Protein AF-A0A3N6TMF3-F1 (afdb_monomer_lite)

Radius of gyration: 13.36 Å; chains: 1; bounding box: 38×24×32 Å

pLDDT: mean 80.08, std 12.02, range [42.62, 94.12]

Foldseek 3Di:
DDADPLLVVQVVQCVVVVQAQQGDGDPVNLVSLLPDPPSVVSVVVCVVVRNHPPDPPNVVVSVVVNVVVCCVPVVVVPD

Sequence (79 aa):
MYLSSLAHRVMLIAAEHNVQAGQVLPERAFDLFLTEEGAGDALMELYLDGLLEEVPHEVDILTKKGFEYIQRHCAVLEV

Organism: NCBI:txid69224

Secondary structure (DSSP, 8-state):
-PPPHHHHHHHHHHHHTTPPTTSPPPHHHHHHHHHSTTHHHHHHHHHHTTSS-SSSHHHHHHHHHHHHHHHHHHTT---

Structure (mmCIF, N/CA/C/O backbone):
data_AF-A0A3N6TMF3-F1
#
_entry.id   AF-A0A3N6TMF3-F1
#
loop_
_atom_site.group_PDB
_atom_site.id
_atom_site.type_symbol
_atom_site.label_atom_id
_atom_site.label_alt_id
_atom_site.label_comp_id
_atom_site.label_asym_id
_atom_site.label_entity_id
_atom_site.label_seq_id
_atom_site.pdbx_PDB_ins_code
_atom_site.Cartn_x
_atom_site.Cartn_y
_atom_site.Cartn_z
_atom_site.occupancy
_atom_site.B_iso_or_equiv
_atom_site.auth_seq_id
_atom_site.auth_comp_id
_atom_site.auth_asym_id
_atom_site.auth_atom_id
_atom_site.pdbx_PDB_model_num
ATOM 1 N N . MET A 1 1 ? -16.657 9.821 -2.020 1.00 55.88 1 MET A N 1
ATOM 2 C CA . MET A 1 1 ? -15.561 9.793 -3.008 1.00 55.88 1 MET A CA 1
ATOM 3 C C . MET A 1 1 ? -15.485 8.362 -3.520 1.00 55.88 1 MET A C 1
ATOM 5 O O . MET A 1 1 ? -15.652 7.467 -2.703 1.00 55.88 1 MET A O 1
ATOM 9 N N . TYR A 1 2 ? -15.395 8.123 -4.830 1.00 76.25 2 TYR A N 1
ATOM 10 C CA . TYR A 1 2 ? -15.205 6.755 -5.327 1.00 76.25 2 TYR A CA 1
ATOM 11 C C . TYR A 1 2 ? -13.714 6.447 -5.247 1.00 76.25 2 TYR A C 1
ATOM 13 O O . TYR A 1 2 ? -12.930 7.186 -5.829 1.00 76.25 2 TYR A O 1
ATOM 21 N N . LEU A 1 3 ? -13.348 5.414 -4.492 1.00 82.94 3 LEU A N 1
ATOM 22 C CA . LEU A 1 3 ? -11.973 4.930 -4.429 1.00 82.94 3 LEU A CA 1
ATOM 23 C C . LEU A 1 3 ? -11.611 4.264 -5.754 1.00 82.94 3 LEU A C 1
ATOM 25 O O . LEU A 1 3 ? -12.436 3.560 -6.349 1.00 82.94 3 LEU A O 1
ATOM 29 N N . SER A 1 4 ? -10.369 4.440 -6.186 1.00 90.44 4 SER A N 1
ATOM 30 C CA . SER A 1 4 ? -9.770 3.634 -7.239 1.00 90.44 4 SER A CA 1
ATOM 31 C C . SER A 1 4 ? -9.857 2.145 -6.893 1.00 90.44 4 SER A C 1
ATOM 33 O O . SER A 1 4 ? -9.920 1.737 -5.727 1.00 90.44 4 SER A O 1
ATOM 35 N N . SER A 1 5 ? -9.828 1.299 -7.924 1.00 92.12 5 SER A N 1
ATOM 36 C CA . SER A 1 5 ? -9.836 -0.157 -7.736 1.00 92.12 5 SER A CA 1
ATOM 37 C C . SER A 1 5 ? -8.674 -0.629 -6.849 1.00 92.12 5 SER A C 1
ATOM 39 O O . SER A 1 5 ? -8.838 -1.580 -6.084 1.00 92.12 5 SER A O 1
ATOM 41 N N . LEU A 1 6 ? -7.514 0.034 -6.934 1.00 92.94 6 LEU A N 1
ATOM 42 C CA . LEU A 1 6 ? -6.339 -0.281 -6.126 1.00 92.94 6 LEU A CA 1
ATOM 43 C C . LEU A 1 6 ? -6.543 0.130 -4.661 1.00 92.94 6 LEU A C 1
ATOM 45 O O . LEU A 1 6 ? -6.392 -0.718 -3.781 1.00 92.94 6 LEU A O 1
ATOM 49 N N . ALA A 1 7 ? -6.971 1.369 -4.390 1.00 91.25 7 ALA A N 1
ATOM 50 C CA . ALA A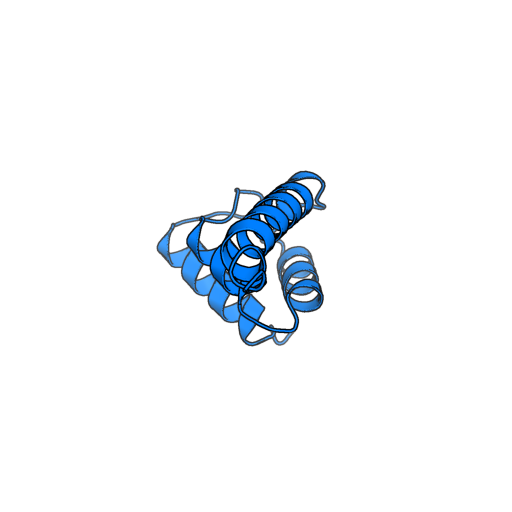 1 7 ? -7.262 1.821 -3.026 1.00 91.25 7 ALA A CA 1
ATOM 51 C C . ALA A 1 7 ? -8.340 0.956 -2.358 1.00 91.25 7 ALA A C 1
ATOM 53 O O . ALA A 1 7 ? -8.166 0.503 -1.227 1.00 91.25 7 ALA A O 1
ATOM 54 N N . HIS A 1 8 ? -9.411 0.625 -3.084 1.00 93.38 8 HIS A N 1
ATOM 55 C CA . HIS A 1 8 ? -10.471 -0.240 -2.571 1.00 93.38 8 HIS A CA 1
ATOM 56 C C . HIS A 1 8 ? -9.944 -1.617 -2.140 1.00 93.38 8 HIS A C 1
ATOM 58 O O . HIS A 1 8 ? -10.279 -2.119 -1.068 1.00 93.38 8 HIS A O 1
ATOM 64 N N . ARG A 1 9 ? -9.073 -2.231 -2.943 1.00 92.94 9 ARG A N 1
ATOM 65 C CA . ARG A 1 9 ? -8.472 -3.524 -2.601 1.00 92.94 9 ARG A CA 1
ATOM 66 C C . ARG A 1 9 ? -7.490 -3.443 -1.444 1.00 92.94 9 ARG A C 1
ATOM 68 O O . ARG A 1 9 ? -7.437 -4.369 -0.639 1.00 92.94 9 ARG A O 1
ATOM 75 N N . VAL A 1 10 ? -6.736 -2.354 -1.343 1.00 91.50 10 VAL A N 1
ATOM 76 C CA . VAL A 1 10 ? -5.866 -2.114 -0.189 1.00 91.50 10 VAL A CA 1
ATOM 77 C C . VAL A 1 10 ? -6.700 -1.989 1.086 1.00 91.50 10 VAL A C 1
ATOM 79 O O . VAL A 1 10 ? -6.339 -2.601 2.089 1.00 91.50 10 VAL A O 1
ATOM 82 N N . MET A 1 11 ? -7.857 -1.320 1.044 1.00 90.88 11 MET A N 1
ATOM 83 C CA . MET A 1 11 ? -8.785 -1.289 2.181 1.00 90.88 11 MET A CA 1
ATOM 84 C C . MET A 1 11 ? -9.326 -2.670 2.549 1.00 90.88 11 MET A C 1
ATOM 86 O O . MET A 1 11 ? -9.433 -2.976 3.733 1.00 90.88 11 MET A O 1
ATOM 90 N N . LEU A 1 12 ? -9.646 -3.521 1.567 1.00 93.12 12 LEU A N 1
ATOM 91 C CA . LEU A 1 12 ? -10.078 -4.896 1.844 1.00 93.12 12 LEU A CA 1
ATOM 92 C C . LEU A 1 12 ? -8.989 -5.682 2.581 1.00 93.12 12 LEU A C 1
ATOM 94 O O . LEU A 1 12 ? -9.278 -6.330 3.582 1.00 93.12 12 LEU A O 1
ATOM 98 N N . ILE A 1 13 ? -7.733 -5.571 2.143 1.00 92.62 13 ILE A N 1
ATOM 99 C CA . ILE A 1 13 ? -6.601 -6.214 2.821 1.00 92.62 13 ILE A CA 1
ATOM 100 C C . ILE A 1 13 ? -6.397 -5.617 4.223 1.00 92.62 13 ILE A C 1
ATOM 102 O O . ILE A 1 13 ? -6.172 -6.356 5.179 1.00 92.62 13 ILE A O 1
ATOM 106 N N . ALA A 1 14 ? -6.493 -4.296 4.377 1.00 90.38 14 ALA A N 1
ATOM 107 C CA . ALA A 1 14 ? -6.402 -3.649 5.684 1.00 90.38 14 ALA A CA 1
ATOM 108 C C . ALA A 1 14 ? -7.487 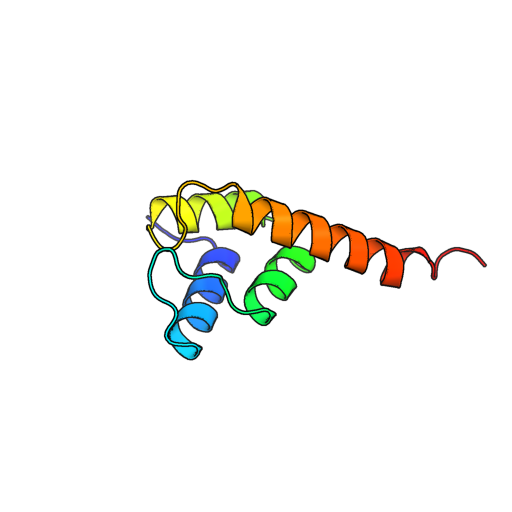-4.179 6.643 1.00 90.38 14 ALA A C 1
ATOM 110 O O . ALA A 1 14 ? -7.182 -4.549 7.777 1.00 90.38 14 ALA A O 1
ATOM 111 N N . ALA A 1 15 ? -8.725 -4.321 6.162 1.00 90.31 15 ALA A N 1
ATOM 112 C CA . ALA A 1 15 ? -9.837 -4.882 6.924 1.00 90.31 15 ALA A CA 1
ATOM 113 C C . ALA A 1 15 ? -9.625 -6.364 7.286 1.00 90.31 15 ALA A C 1
ATOM 115 O O . ALA A 1 15 ? -9.854 -6.739 8.435 1.00 90.31 15 ALA A O 1
ATOM 116 N N . GLU A 1 16 ? -9.133 -7.196 6.357 1.00 94.12 16 GLU A N 1
ATOM 117 C CA . GLU A 1 16 ? -8.772 -8.604 6.622 1.00 94.12 16 GLU A CA 1
ATOM 118 C C . GLU A 1 16 ? -7.766 -8.732 7.778 1.00 94.12 16 GLU A C 1
ATOM 120 O O . GLU A 1 16 ? -7.829 -9.674 8.570 1.00 94.12 16 GLU A O 1
ATOM 125 N N . HIS A 1 17 ? -6.856 -7.765 7.895 1.00 89.75 17 HIS A N 1
ATOM 126 C CA . HIS A 1 17 ? -5.814 -7.727 8.916 1.00 89.75 17 HIS A CA 1
ATOM 127 C C . HIS A 1 17 ? -6.189 -6.906 10.166 1.00 89.75 17 HIS A C 1
ATOM 129 O O . HIS A 1 17 ? -5.351 -6.749 11.052 1.00 89.75 17 HIS A O 1
ATOM 135 N N . ASN A 1 18 ? -7.437 -6.429 10.282 1.00 90.75 18 ASN A N 1
ATOM 136 C CA . ASN A 1 18 ? -7.915 -5.543 11.358 1.00 90.75 18 ASN A CA 1
ATOM 137 C C . ASN A 1 18 ? -7.053 -4.280 11.553 1.00 90.75 18 ASN A C 1
ATOM 139 O O . ASN A 1 18 ? -6.898 -3.793 12.674 1.00 90.75 18 ASN A O 1
ATOM 143 N N . VAL A 1 19 ? -6.485 -3.761 10.465 1.00 87.00 19 VAL A N 1
ATOM 144 C CA . VAL A 1 19 ? -5.671 -2.544 10.469 1.00 87.00 19 VAL A CA 1
ATOM 145 C C . VAL A 1 19 ? -6.581 -1.337 10.653 1.00 87.00 19 VAL A C 1
ATOM 147 O O . VAL A 1 19 ? -7.584 -1.182 9.956 1.00 87.00 19 VAL A O 1
ATOM 150 N N . GLN A 1 20 ? -6.236 -0.494 11.617 1.0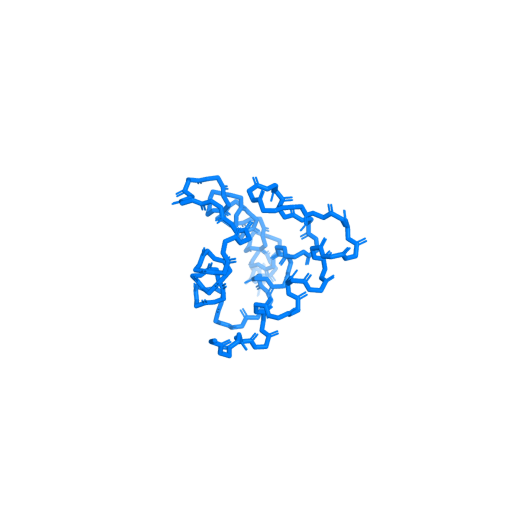0 84.50 20 GLN A N 1
ATOM 151 C CA . GLN A 1 20 ? -6.923 0.761 11.894 1.00 84.50 20 GLN A CA 1
ATOM 152 C C . GLN A 1 20 ? -6.234 1.934 11.193 1.00 84.50 20 GLN A C 1
ATOM 154 O O . GLN A 1 20 ? -5.090 1.831 10.755 1.00 84.50 20 GLN A O 1
ATOM 159 N N . ALA A 1 21 ? -6.936 3.063 11.123 1.00 83.56 21 ALA A N 1
ATOM 160 C CA . ALA A 1 21 ? -6.381 4.330 10.661 1.00 83.56 21 ALA A CA 1
ATOM 161 C C . ALA A 1 21 ? -5.044 4.650 11.353 1.00 83.56 21 ALA A C 1
ATOM 163 O O . ALA A 1 21 ? -4.933 4.525 12.575 1.00 83.56 21 ALA A O 1
ATOM 164 N N . GLY A 1 22 ? -4.038 5.031 10.564 1.00 78.31 22 GLY A N 1
ATOM 165 C CA . GLY A 1 22 ? -2.694 5.367 11.045 1.00 78.31 22 GLY A CA 1
ATOM 166 C C . GLY A 1 22 ? -1.829 4.171 11.451 1.00 78.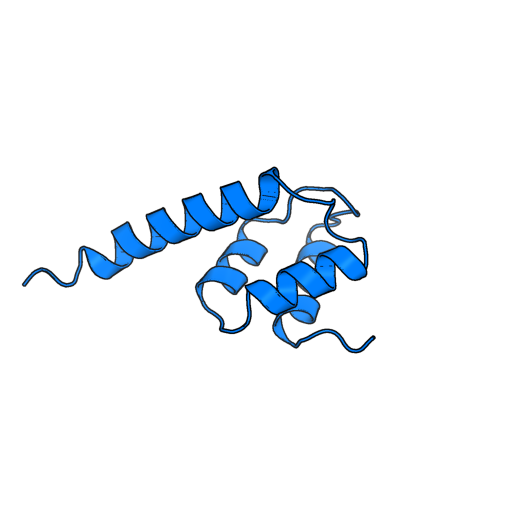31 22 GLY A C 1
ATOM 167 O O . GLY A 1 22 ? -0.679 4.346 11.848 1.00 78.31 22 GLY A O 1
ATOM 168 N N . GLN A 1 23 ? -2.340 2.941 11.345 1.00 82.50 23 GLN A N 1
ATOM 169 C CA . GLN A 1 23 ? -1.518 1.748 11.511 1.00 82.50 23 GLN A CA 1
ATOM 170 C C . GLN A 1 23 ? -0.836 1.364 10.200 1.00 82.50 23 GLN A C 1
ATOM 172 O O . GLN A 1 23 ? -1.376 1.533 9.108 1.00 82.50 23 GLN A O 1
ATOM 177 N N . VAL A 1 24 ? 0.355 0.782 10.332 1.00 83.75 24 VAL A N 1
ATOM 178 C CA . VAL A 1 24 ? 1.152 0.329 9.192 1.00 83.75 24 VAL A CA 1
ATOM 179 C C . VAL A 1 24 ? 0.371 -0.709 8.388 1.00 83.75 24 VAL A C 1
ATOM 181 O O . VAL A 1 24 ? -0.131 -1.697 8.934 1.00 83.75 24 VAL A O 1
ATOM 184 N N . LEU A 1 25 ? 0.308 -0.499 7.073 1.00 86.88 25 LEU A N 1
ATOM 185 C CA . LEU A 1 25 ? -0.320 -1.442 6.156 1.00 86.88 25 LEU A CA 1
ATOM 186 C C . LEU A 1 25 ? 0.389 -2.811 6.178 1.00 86.88 25 LEU A C 1
ATOM 188 O O . LEU A 1 25 ? 1.600 -2.901 6.386 1.00 86.88 25 LEU A O 1
ATOM 192 N N . PRO A 1 26 ? -0.337 -3.911 5.933 1.00 87.19 26 PRO A N 1
ATOM 193 C CA . PRO A 1 26 ? 0.267 -5.232 5.890 1.00 87.19 26 PRO A CA 1
ATOM 194 C C . PRO A 1 26 ? 1.108 -5.392 4.621 1.00 87.19 26 PRO A C 1
ATOM 196 O O . PRO A 1 26 ? 0.857 -4.762 3.594 1.00 87.19 26 PRO A O 1
ATOM 199 N N . GLU A 1 27 ? 2.083 -6.300 4.664 1.00 85.88 27 GLU A N 1
ATOM 200 C CA . GLU A 1 27 ? 3.050 -6.504 3.579 1.00 85.88 27 GLU A CA 1
ATOM 201 C C . GLU A 1 27 ? 2.386 -6.705 2.205 1.00 85.88 27 GLU A C 1
ATOM 203 O O . GLU A 1 27 ? 2.807 -6.099 1.217 1.00 85.88 27 GLU A O 1
ATOM 208 N N . ARG A 1 28 ? 1.290 -7.471 2.192 1.00 86.12 28 ARG A N 1
ATOM 209 C CA . ARG A 1 28 ? 0.473 -7.795 1.017 1.00 86.12 28 ARG A CA 1
ATOM 210 C C . ARG A 1 28 ? -0.149 -6.567 0.347 1.00 86.12 28 ARG A C 1
ATOM 212 O O . ARG A 1 28 ? -0.365 -6.588 -0.858 1.00 86.12 28 ARG A O 1
ATOM 219 N N . ALA A 1 29 ? -0.447 -5.506 1.101 1.00 87.75 29 ALA A N 1
ATOM 220 C CA . ALA A 1 29 ? -0.950 -4.256 0.531 1.00 87.75 29 ALA A CA 1
ATOM 221 C C . ALA A 1 29 ? 0.150 -3.526 -0.252 1.00 87.75 29 ALA A C 1
ATOM 223 O O . ALA A 1 29 ? -0.102 -3.017 -1.341 1.00 87.75 29 ALA A O 1
ATOM 224 N N . PHE A 1 30 ? 1.386 -3.545 0.255 1.00 84.62 30 PHE A N 1
ATOM 225 C CA . PHE A 1 30 ? 2.525 -2.972 -0.460 1.00 84.62 30 PHE A CA 1
ATOM 226 C C . PHE A 1 30 ? 2.839 -3.711 -1.756 1.00 84.62 30 PHE A C 1
ATOM 228 O O . PHE A 1 30 ? 3.195 -3.077 -2.743 1.00 84.62 30 PHE A O 1
ATOM 235 N N . ASP A 1 31 ? 2.657 -5.029 -1.786 1.00 86.69 31 ASP A N 1
ATOM 236 C CA . ASP A 1 31 ? 2.881 -5.809 -3.003 1.00 86.69 31 ASP A CA 1
ATOM 237 C C . ASP A 1 31 ? 1.903 -5.410 -4.124 1.00 86.69 31 ASP A C 1
ATOM 239 O O . ASP A 1 31 ? 2.270 -5.432 -5.300 1.00 86.69 31 ASP A O 1
ATOM 243 N N . LEU A 1 32 ? 0.689 -4.959 -3.778 1.00 89.00 32 LEU A N 1
ATOM 244 C CA . LEU A 1 32 ? -0.246 -4.403 -4.760 1.00 89.00 32 LEU A CA 1
ATOM 245 C C . LEU A 1 32 ? 0.251 -3.078 -5.341 1.00 89.00 32 LEU A C 1
ATOM 247 O O . LEU A 1 32 ? 0.213 -2.898 -6.553 1.00 89.00 32 LEU A O 1
ATOM 251 N N . PHE A 1 33 ? 0.772 -2.176 -4.504 1.00 87.50 33 PHE A N 1
ATOM 252 C CA . PHE A 1 33 ? 1.333 -0.905 -4.978 1.00 87.50 33 PHE A CA 1
ATOM 253 C C . PHE A 1 33 ? 2.537 -1.084 -5.910 1.00 87.50 33 PHE A C 1
ATOM 255 O O . PHE A 1 33 ? 2.800 -0.219 -6.737 1.00 87.50 33 PHE A O 1
ATOM 262 N N . LEU A 1 34 ? 3.277 -2.188 -5.781 1.00 83.25 34 LEU A N 1
ATOM 263 C CA . LEU A 1 34 ? 4.426 -2.482 -6.640 1.00 83.25 34 LEU A CA 1
ATOM 264 C C . LEU A 1 34 ? 4.053 -3.098 -7.987 1.00 83.25 34 LEU A C 1
ATOM 266 O O . LEU A 1 34 ? 4.837 -3.022 -8.931 1.00 83.25 34 LEU A O 1
ATOM 270 N N . THR A 1 35 ? 2.906 -3.767 -8.057 1.00 82.81 35 THR A N 1
ATOM 271 C CA . THR A 1 35 ? 2.511 -4.570 -9.221 1.00 82.81 35 THR A CA 1
ATOM 272 C C . THR A 1 35 ? 1.452 -3.892 -10.079 1.00 82.81 35 THR A C 1
ATOM 274 O O . THR A 1 35 ? 1.223 -4.328 -11.206 1.00 82.81 35 THR A O 1
ATOM 277 N N . GLU A 1 36 ? 0.834 -2.819 -9.583 1.00 84.50 36 GLU A N 1
ATOM 278 C CA . GLU A 1 36 ? -0.277 -2.143 -10.248 1.00 84.50 36 GLU A CA 1
ATOM 279 C C . GLU A 1 36 ? -0.015 -0.665 -10.510 1.00 84.50 36 GLU A C 1
ATOM 281 O O . GLU A 1 36 ? 0.658 0.031 -9.750 1.00 84.50 36 GLU A O 1
ATOM 286 N N . GLU A 1 37 ? -0.589 -0.177 -11.607 1.00 84.38 37 GLU A N 1
ATOM 287 C CA . GLU A 1 37 ? -0.559 1.238 -11.951 1.00 84.38 37 GLU A CA 1
ATOM 288 C C . GLU A 1 37 ? -1.430 2.067 -10.994 1.00 84.38 37 GLU A C 1
ATOM 290 O O . GLU A 1 37 ? -2.394 1.578 -10.404 1.00 84.38 37 GLU A O 1
ATOM 295 N N . GLY A 1 38 ? -1.102 3.355 -10.857 1.00 84.75 38 GLY A N 1
ATOM 296 C CA . GLY A 1 38 ? -1.890 4.286 -10.043 1.00 84.75 38 GLY A CA 1
ATOM 297 C C . GLY A 1 38 ? -1.606 4.225 -8.539 1.00 84.75 38 GLY A C 1
ATOM 298 O O . GLY A 1 38 ? -2.411 4.713 -7.750 1.00 84.75 38 GLY A O 1
ATOM 299 N N . ALA A 1 39 ? -0.465 3.667 -8.117 1.00 86.62 39 ALA A N 1
ATOM 300 C CA . ALA A 1 39 ? -0.085 3.598 -6.704 1.00 86.62 39 ALA A CA 1
ATOM 301 C C . ALA A 1 39 ? -0.101 4.969 -6.000 1.00 86.62 39 ALA A C 1
ATOM 303 O O . ALA A 1 39 ? -0.578 5.068 -4.874 1.00 86.62 39 ALA A O 1
ATOM 304 N N . GLY A 1 40 ? 0.360 6.032 -6.670 1.00 82.50 40 GLY A N 1
ATOM 305 C CA . GLY A 1 40 ? 0.335 7.393 -6.121 1.00 82.50 40 GLY A CA 1
ATOM 306 C C . GLY A 1 40 ? -1.081 7.912 -5.854 1.00 82.50 40 GLY A C 1
ATOM 307 O O . GLY A 1 40 ? -1.351 8.417 -4.766 1.00 82.50 40 GLY A O 1
ATOM 308 N N . ASP A 1 41 ? -1.994 7.728 -6.811 1.00 87.06 41 ASP A N 1
ATOM 309 C CA . ASP A 1 41 ? -3.394 8.144 -6.670 1.00 87.06 41 ASP A CA 1
ATOM 310 C C . ASP A 1 41 ? -4.087 7.348 -5.561 1.00 87.06 41 ASP A C 1
ATOM 312 O O . ASP A 1 41 ? -4.745 7.924 -4.697 1.00 87.06 41 ASP A O 1
ATOM 316 N N . ALA A 1 42 ? -3.861 6.032 -5.518 1.00 89.00 42 ALA A N 1
ATOM 317 C CA . ALA A 1 42 ? -4.415 5.170 -4.485 1.00 89.00 42 ALA A CA 1
ATOM 318 C C . ALA A 1 42 ? -3.909 5.537 -3.080 1.00 89.00 42 ALA A C 1
ATOM 320 O O . ALA A 1 42 ? -4.699 5.572 -2.141 1.00 89.00 42 ALA A O 1
ATOM 321 N N . LEU A 1 43 ? -2.622 5.858 -2.913 1.00 87.12 43 LEU A N 1
ATOM 322 C CA . LEU A 1 43 ? -2.091 6.333 -1.629 1.00 87.12 43 LEU A CA 1
ATOM 323 C C . LEU A 1 43 ? -2.745 7.647 -1.195 1.00 87.12 43 LEU A C 1
ATOM 325 O O . LEU A 1 43 ? -3.119 7.790 -0.032 1.00 87.12 43 LEU A O 1
ATOM 329 N N . MET A 1 44 ? -2.918 8.590 -2.124 1.00 85.75 44 MET A N 1
ATOM 330 C CA . MET A 1 44 ? -3.568 9.865 -1.825 1.00 85.75 44 MET A CA 1
ATOM 331 C C . MET A 1 44 ? -5.042 9.680 -1.451 1.00 85.75 44 MET A C 1
ATOM 333 O O . MET A 1 44 ? -5.517 10.305 -0.508 1.00 85.75 44 MET A O 1
ATOM 337 N N . GLU A 1 45 ? -5.762 8.793 -2.134 1.00 89.75 45 GLU A N 1
ATOM 338 C CA . GLU A 1 45 ? -7.139 8.444 -1.786 1.00 89.75 45 GLU A CA 1
ATOM 339 C C . GLU A 1 45 ? -7.247 7.823 -0.388 1.00 89.75 45 GLU A C 1
ATOM 341 O O . GLU A 1 45 ? -8.115 8.224 0.381 1.00 89.75 45 GLU A O 1
ATOM 346 N N . LEU A 1 46 ? -6.356 6.892 -0.028 1.00 88.44 46 LEU A N 1
ATOM 347 C CA . LEU A 1 46 ? -6.339 6.264 1.300 1.00 88.44 46 LEU A CA 1
ATOM 348 C C . LEU A 1 46 ? -5.962 7.246 2.417 1.00 88.44 46 LEU A C 1
ATOM 350 O O . LEU A 1 46 ? -6.450 7.117 3.539 1.00 88.44 46 LEU A O 1
ATOM 354 N N . TYR A 1 47 ? -5.114 8.231 2.114 1.00 85.56 47 TYR A N 1
ATOM 355 C CA . TYR A 1 47 ? -4.838 9.351 3.012 1.00 85.56 47 TYR A CA 1
ATOM 356 C C . TYR A 1 47 ? -6.079 10.234 3.204 1.00 85.56 47 TYR A C 1
ATOM 358 O O . TYR A 1 47 ? -6.459 10.531 4.334 1.00 85.56 47 TYR A O 1
ATOM 366 N N . LEU A 1 48 ? -6.766 10.601 2.117 1.00 86.31 48 LEU A N 1
ATOM 367 C CA . LEU A 1 48 ? -7.996 11.400 2.181 1.00 86.31 48 LEU A CA 1
ATOM 368 C C . LEU A 1 48 ? -9.151 10.665 2.880 1.00 86.31 48 LEU A C 1
ATOM 370 O O . LEU A 1 48 ? -9.991 11.314 3.502 1.00 86.31 48 LEU A O 1
ATOM 374 N N . ASP A 1 49 ? -9.188 9.333 2.798 1.00 86.44 49 ASP A N 1
ATOM 375 C CA . ASP A 1 49 ? -10.139 8.475 3.519 1.00 86.44 49 ASP A CA 1
ATOM 376 C C . ASP A 1 49 ? -9.760 8.280 5.003 1.00 86.44 49 ASP A C 1
ATOM 378 O O . ASP A 1 49 ? -10.528 7.722 5.784 1.00 86.44 49 ASP A O 1
ATOM 382 N N . GLY A 1 50 ? -8.585 8.769 5.418 1.00 85.94 50 GLY A N 1
ATOM 383 C CA . GLY A 1 50 ? -8.101 8.708 6.795 1.00 85.94 50 GLY A CA 1
ATOM 384 C C . GLY A 1 50 ? -7.564 7.341 7.213 1.00 85.94 50 GLY A C 1
ATOM 385 O O . GLY A 1 50 ? -7.359 7.117 8.403 1.00 85.94 50 GLY A O 1
ATOM 386 N N . LEU A 1 51 ? -7.333 6.418 6.271 1.00 85.50 51 LEU A N 1
ATOM 387 C CA . LEU A 1 51 ? -6.678 5.143 6.570 1.00 85.50 51 LEU A CA 1
ATOM 388 C C . LEU A 1 51 ? -5.180 5.342 6.839 1.00 85.50 51 LEU A C 1
ATOM 390 O O . LEU A 1 51 ? -4.624 4.688 7.719 1.00 85.50 51 LEU A O 1
ATOM 394 N N . LEU A 1 52 ? -4.539 6.242 6.089 1.00 83.69 52 LEU A N 1
ATOM 395 C CA . LEU A 1 52 ? -3.126 6.597 6.244 1.00 83.69 52 LEU A CA 1
ATOM 396 C C . LEU A 1 52 ? -2.980 7.926 6.995 1.00 83.69 52 LEU A C 1
ATOM 398 O O . LEU A 1 52 ? -3.804 8.824 6.833 1.00 83.69 52 LEU A O 1
ATOM 402 N N . GLU A 1 53 ? -1.908 8.072 7.773 1.00 79.19 53 GLU A N 1
ATOM 403 C CA . GLU A 1 53 ? -1.487 9.379 8.302 1.00 79.19 53 GLU A CA 1
ATOM 404 C C . GLU A 1 53 ? -0.654 10.152 7.263 1.00 79.19 53 GLU A C 1
ATOM 406 O O . GLU A 1 53 ? -0.301 9.604 6.231 1.00 79.19 53 GLU A O 1
ATOM 411 N N . GLU A 1 54 ? -0.350 11.433 7.508 1.00 62.25 54 GLU A N 1
ATOM 412 C CA . GLU A 1 54 ? 0.208 12.449 6.574 1.00 62.25 54 GLU A CA 1
ATOM 413 C C . GLU A 1 54 ? 1.611 12.143 5.967 1.00 62.25 54 GLU A C 1
ATOM 415 O O . GLU A 1 54 ? 2.152 12.936 5.206 1.00 62.25 54 GLU A O 1
ATOM 420 N N . VAL A 1 55 ? 2.147 10.951 6.251 1.00 62.81 55 VAL A N 1
ATOM 421 C CA . VAL A 1 55 ? 3.330 10.234 5.729 1.00 62.81 55 VAL A CA 1
ATOM 422 C C . VAL A 1 55 ? 4.680 10.962 5.676 1.00 62.81 55 VAL A C 1
ATOM 424 O O . VAL A 1 55 ? 4.974 11.755 4.781 1.00 62.81 55 VAL A O 1
ATOM 427 N N . PRO A 1 56 ? 5.605 10.479 6.526 1.00 58.78 56 PRO A N 1
ATOM 428 C CA . PRO A 1 56 ? 6.942 10.064 6.071 1.00 58.78 56 PRO A CA 1
ATOM 429 C C . PRO A 1 56 ? 7.142 8.530 5.965 1.00 58.78 56 PRO A C 1
ATOM 431 O O . PRO A 1 56 ? 7.912 8.075 5.129 1.00 58.78 56 PRO A O 1
ATOM 434 N N . HIS A 1 57 ? 6.455 7.698 6.763 1.00 66.75 57 HIS A N 1
ATOM 435 C CA . HIS A 1 57 ? 6.782 6.263 6.913 1.00 66.75 57 HIS A CA 1
ATOM 436 C C . HIS A 1 57 ? 6.325 5.330 5.771 1.00 66.75 57 HIS A C 1
ATOM 438 O O . HIS A 1 57 ? 7.094 4.472 5.340 1.00 66.75 57 HIS A O 1
ATOM 444 N N . GLU A 1 58 ? 5.107 5.457 5.251 1.00 68.19 58 GLU A N 1
ATOM 445 C CA . GLU A 1 58 ? 4.561 4.568 4.213 1.00 68.19 58 GLU A CA 1
ATOM 446 C C . GLU A 1 58 ? 5.246 4.768 2.855 1.00 68.19 58 GLU A C 1
ATOM 448 O O . GLU A 1 58 ? 5.486 3.797 2.133 1.00 68.19 58 GLU A O 1
ATOM 453 N N . VAL A 1 59 ? 5.615 6.012 2.530 1.00 68.56 59 VAL A N 1
ATOM 454 C CA . VAL A 1 59 ? 6.392 6.352 1.330 1.00 68.56 59 VAL A CA 1
ATOM 455 C C . VAL A 1 59 ? 7.814 5.807 1.453 1.00 68.56 59 VAL A C 1
ATOM 457 O O . VAL A 1 59 ? 8.324 5.248 0.482 1.00 68.56 59 VAL A O 1
ATOM 460 N N . ASP A 1 60 ? 8.431 5.870 2.637 1.00 74.81 60 ASP A N 1
ATOM 461 C CA . ASP A 1 60 ? 9.744 5.263 2.888 1.00 74.81 60 ASP A CA 1
ATOM 462 C C . ASP A 1 60 ? 9.704 3.733 2.721 1.00 74.81 60 ASP A C 1
ATOM 464 O O . ASP A 1 60 ? 10.573 3.149 2.062 1.00 74.81 60 ASP A O 1
ATOM 468 N N . ILE A 1 61 ? 8.671 3.070 3.257 1.00 74.69 61 ILE A N 1
ATOM 469 C CA . ILE A 1 61 ? 8.483 1.618 3.108 1.00 74.69 61 ILE A CA 1
ATOM 470 C C . ILE A 1 61 ? 8.267 1.250 1.640 1.00 74.69 61 ILE A C 1
ATOM 472 O O . ILE A 1 61 ? 8.914 0.321 1.147 1.00 74.69 61 ILE A O 1
ATOM 476 N N . LEU A 1 62 ? 7.398 1.973 0.926 1.00 76.38 62 LEU A N 1
ATOM 477 C CA . LEU A 1 62 ? 7.135 1.700 -0.484 1.00 76.38 62 LEU A CA 1
ATOM 478 C C . LEU A 1 62 ? 8.379 1.946 -1.345 1.00 76.38 62 LEU A C 1
ATOM 480 O O . LEU A 1 62 ? 8.676 1.141 -2.224 1.00 76.38 62 LEU A O 1
ATOM 484 N N . THR A 1 63 ? 9.154 2.990 -1.050 1.00 75.88 63 THR A N 1
ATOM 485 C CA . THR A 1 63 ? 10.421 3.283 -1.736 1.00 75.88 63 THR A CA 1
ATOM 486 C C . THR A 1 63 ? 11.427 2.154 -1.531 1.00 75.88 63 THR A C 1
ATOM 488 O O . THR A 1 63 ? 12.015 1.659 -2.496 1.00 75.88 63 THR A O 1
ATOM 491 N N . LYS A 1 64 ? 11.591 1.681 -0.289 1.00 80.12 64 LYS A N 1
ATOM 492 C CA . LYS A 1 64 ? 12.478 0.556 0.024 1.00 80.12 64 LYS A CA 1
ATOM 493 C C . LYS A 1 64 ? 12.029 -0.729 -0.672 1.00 80.12 64 LYS A C 1
ATOM 495 O O . LYS A 1 64 ? 12.839 -1.389 -1.321 1.00 80.12 64 LYS A O 1
ATOM 500 N N . LYS A 1 65 ? 10.743 -1.072 -0.577 1.00 77.81 65 LYS A N 1
ATOM 501 C CA . LYS A 1 65 ? 10.183 -2.262 -1.228 1.00 77.81 65 LYS A CA 1
ATOM 502 C C . LYS A 1 65 ? 10.274 -2.181 -2.756 1.00 77.81 65 LYS A C 1
ATOM 504 O O . LYS A 1 65 ? 10.585 -3.183 -3.394 1.00 77.81 65 LYS A O 1
ATOM 509 N N . GLY A 1 66 ? 10.075 -1.000 -3.338 1.00 75.00 66 GLY A N 1
ATOM 510 C CA . GLY A 1 66 ? 10.253 -0.756 -4.769 1.00 75.00 66 GLY A CA 1
ATOM 511 C C . GLY A 1 66 ? 11.695 -0.967 -5.216 1.00 75.00 66 GLY A C 1
ATOM 512 O O . GLY A 1 66 ? 11.938 -1.650 -6.209 1.00 75.00 66 GLY A O 1
ATOM 513 N N . PHE A 1 67 ? 12.662 -0.473 -4.443 1.00 74.19 67 PHE A N 1
ATOM 514 C CA . PHE A 1 67 ? 14.077 -0.727 -4.700 1.00 74.19 67 PHE A CA 1
ATO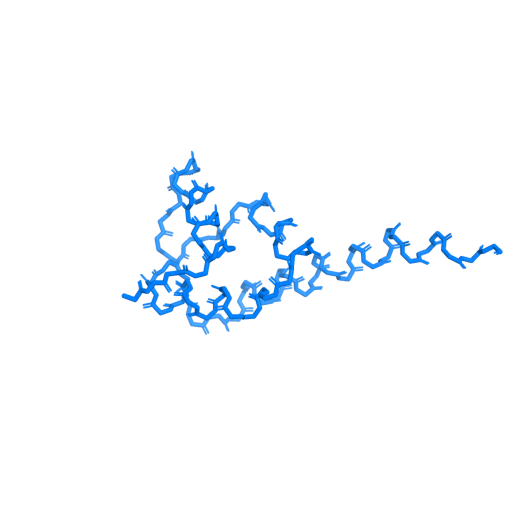M 515 C C . PHE A 1 67 ? 14.420 -2.223 -4.631 1.00 74.19 67 PHE A C 1
ATOM 517 O O . PHE A 1 67 ? 15.068 -2.744 -5.538 1.00 74.19 67 PHE A O 1
ATOM 524 N N . GLU A 1 68 ? 13.941 -2.941 -3.610 1.00 80.06 68 GLU A N 1
ATOM 525 C CA . GLU A 1 68 ? 14.128 -4.395 -3.509 1.00 80.06 68 GLU A CA 1
ATOM 526 C C . GLU A 1 68 ? 13.484 -5.147 -4.685 1.00 80.06 68 GLU A C 1
ATOM 528 O O . GLU A 1 68 ? 14.071 -6.096 -5.208 1.00 80.06 68 GLU A O 1
ATOM 533 N N . TYR A 1 69 ? 12.299 -4.724 -5.130 1.00 75.69 69 TYR A N 1
ATOM 534 C CA . TYR A 1 69 ? 11.624 -5.306 -6.287 1.00 75.69 69 TYR A CA 1
ATOM 535 C C . TYR A 1 69 ? 12.449 -5.130 -7.566 1.00 75.69 69 TYR A C 1
ATOM 537 O O . TYR A 1 69 ? 12.681 -6.112 -8.274 1.00 75.69 69 TYR A O 1
ATOM 545 N N . ILE A 1 70 ? 12.953 -3.917 -7.821 1.00 73.88 70 ILE A N 1
ATOM 546 C CA . ILE A 1 70 ? 13.841 -3.621 -8.955 1.00 73.88 70 ILE A CA 1
ATOM 547 C C . ILE A 1 70 ? 15.114 -4.463 -8.865 1.00 73.88 70 ILE A C 1
ATOM 549 O O . ILE A 1 70 ? 15.494 -5.087 -9.849 1.00 73.88 70 ILE A O 1
ATOM 553 N N . GLN A 1 71 ? 15.758 -4.556 -7.698 1.00 74.00 71 GLN A N 1
ATOM 554 C CA . GLN A 1 71 ? 16.948 -5.396 -7.541 1.00 74.00 71 GLN A CA 1
ATOM 555 C C . GLN A 1 71 ? 16.669 -6.866 -7.866 1.00 74.00 71 GLN A C 1
ATOM 557 O O . GLN A 1 71 ? 17.461 -7.493 -8.561 1.00 74.00 71 GLN A O 1
ATOM 562 N N . ARG A 1 72 ? 15.544 -7.423 -7.406 1.00 76.81 72 ARG A N 1
ATOM 563 C CA . ARG A 1 72 ? 15.205 -8.835 -7.653 1.00 76.81 72 ARG A CA 1
ATOM 564 C C . ARG A 1 72 ? 14.823 -9.122 -9.107 1.00 76.81 72 ARG A C 1
ATOM 566 O O . ARG A 1 72 ? 15.093 -10.223 -9.572 1.00 76.81 72 ARG A O 1
ATOM 573 N N . HIS A 1 73 ? 14.210 -8.170 -9.814 1.00 68.38 73 HIS A N 1
ATOM 574 C CA . HIS A 1 73 ? 13.642 -8.407 -11.150 1.00 68.38 73 HIS A CA 1
ATOM 575 C C . HIS A 1 73 ? 14.455 -7.790 -12.296 1.00 68.38 73 HIS A C 1
ATOM 577 O O . HIS A 1 73 ? 14.441 -8.325 -13.401 1.00 68.38 73 HIS A O 1
ATOM 583 N N . CYS A 1 74 ? 15.207 -6.713 -12.058 1.00 57.84 74 CYS A N 1
ATOM 584 C CA . CYS A 1 74 ? 16.089 -6.105 -13.058 1.00 57.84 74 CYS A CA 1
ATOM 585 C C . CYS A 1 74 ? 17.520 -6.661 -13.017 1.00 57.84 74 CYS A C 1
ATOM 587 O O . CYS A 1 74 ? 18.186 -6.616 -14.046 1.00 57.84 74 CYS A O 1
ATOM 589 N N . ALA A 1 75 ? 17.974 -7.281 -11.917 1.00 53.72 75 ALA A N 1
ATOM 590 C CA . ALA A 1 75 ? 19.225 -8.059 -11.925 1.00 53.72 75 ALA A CA 1
ATOM 591 C C . ALA A 1 75 ? 19.151 -9.315 -12.819 1.00 53.72 75 ALA A C 1
ATOM 593 O O . ALA A 1 75 ? 20.163 -9.959 -13.071 1.00 53.72 75 ALA A O 1
ATOM 594 N N . VAL A 1 76 ? 17.960 -9.663 -13.320 1.00 51.97 76 VAL A N 1
ATOM 595 C CA . VAL A 1 76 ? 17.739 -10.773 -14.260 1.00 51.97 76 VAL A CA 1
ATOM 596 C C . VAL A 1 76 ? 17.916 -10.331 -15.727 1.00 51.97 76 VAL A C 1
ATOM 598 O O . VAL A 1 76 ? 17.889 -11.169 -16.621 1.00 51.97 76 VAL A O 1
ATOM 601 N N . LEU A 1 77 ? 18.129 -9.036 -16.000 1.00 47.66 77 LEU A N 1
ATOM 602 C CA . LEU A 1 77 ? 18.307 -8.503 -17.361 1.00 47.66 77 LEU A CA 1
ATOM 603 C C . LEU A 1 77 ? 19.778 -8.331 -17.790 1.00 47.66 77 LEU A C 1
ATOM 605 O O . LEU A 1 77 ? 20.029 -7.801 -18.869 1.00 47.66 77 LEU A O 1
ATOM 609 N N . GLU A 1 78 ? 20.744 -8.801 -16.998 1.00 46.03 78 GLU A N 1
ATOM 610 C CA . GLU A 1 78 ? 22.145 -8.924 -17.429 1.00 46.03 78 GLU A CA 1
ATOM 611 C C . GLU A 1 78 ? 22.436 -10.343 -17.956 1.00 46.03 78 GLU A C 1
ATOM 613 O O . GLU A 1 78 ? 23.081 -11.138 -17.273 1.00 46.03 78 GLU A O 1
ATOM 618 N N . VAL A 1 79 ? 21.959 -10.671 -19.16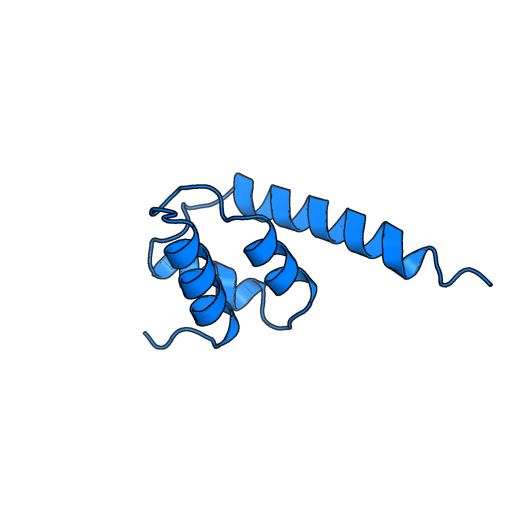8 1.00 42.62 79 VAL A N 1
ATOM 619 C CA . VAL A 1 79 ? 22.515 -11.747 -20.024 1.00 42.62 79 VAL A CA 1
ATOM 620 C C . VAL A 1 79 ? 22.472 -11.327 -21.489 1.00 42.62 79 VAL A C 1
ATOM 622 O O . VAL A 1 79 ? 21.371 -10.968 -21.963 1.00 42.62 79 VAL A O 1
#